Protein AF-A0A3D2V930-F1 (afdb_monomer_lite)

Sequence (75 aa):
VAFAPVKNAPEATFSTVATSRATMNELYHRWLTETGCKVNDSAVVEINARFALDQAQLQLRELPEQIDADTYFQL

Foldseek 3Di:
DDDAAADDDPVDPGNHPVSSQVRQQVQVCVLCVVLQAAEDPPEREAEDCVCPVDSVSVNVDDDDNYHDYHDYHDD

pLDDT: mean 96.23, std 4.65, range [63.78, 98.62]

Radius of gyration: 13.13 Å; chains: 1; bounding box: 32×23×34 Å

Structure (mmCIF, N/CA/C/O backbone):
data_AF-A0A3D2V930-F1
#
_entry.id   AF-A0A3D2V930-F1
#
loop_
_atom_site.group_PDB
_atom_site.id
_atom_site.type_symbol
_atom_site.label_atom_id
_atom_site.label_alt_id
_atom_site.label_comp_id
_atom_site.label_asym_id
_atom_site.label_entity_id
_atom_site.label_seq_id
_atom_site.pdbx_PDB_ins_code
_atom_site.Cartn_x
_atom_site.Cartn_y
_atom_site.Cartn_z
_atom_site.occupancy
_atom_site.B_iso_or_equiv
_atom_site.auth_seq_id
_atom_site.auth_comp_id
_atom_site.auth_asym_id
_atom_site.auth_atom_id
_atom_site.pdbx_PDB_model_num
ATOM 1 N N . VAL A 1 1 ? 5.015 11.012 2.660 1.00 63.78 1 VAL A N 1
ATOM 2 C CA . VAL A 1 1 ? 4.825 11.310 1.219 1.00 63.78 1 VAL A CA 1
ATOM 3 C C . VAL A 1 1 ? 5.580 10.269 0.417 1.00 63.78 1 VAL A C 1
ATOM 5 O O . VAL A 1 1 ? 6.688 9.937 0.818 1.00 63.78 1 VAL A O 1
ATOM 8 N N . ALA A 1 2 ? 4.989 9.752 -0.660 1.00 82.50 2 ALA A N 1
ATOM 9 C CA . ALA A 1 2 ? 5.648 8.836 -1.588 1.00 82.50 2 ALA A CA 1
ATOM 10 C C . ALA A 1 2 ? 5.581 9.414 -3.008 1.00 82.50 2 ALA A C 1
ATOM 12 O O . ALA A 1 2 ? 4.546 9.940 -3.411 1.00 82.50 2 ALA A O 1
ATOM 13 N N . PHE A 1 3 ? 6.679 9.327 -3.756 1.00 94.19 3 PHE A N 1
ATOM 14 C CA . PHE A 1 3 ? 6.731 9.667 -5.177 1.00 94.19 3 PHE A CA 1
ATOM 15 C C . PHE A 1 3 ? 7.199 8.428 -5.942 1.00 94.19 3 PHE A C 1
ATOM 17 O O . PHE A 1 3 ? 8.350 8.020 -5.810 1.00 94.19 3 PHE A O 1
ATOM 24 N N . ALA A 1 4 ? 6.291 7.815 -6.703 1.00 96.50 4 ALA A N 1
ATOM 25 C CA . ALA A 1 4 ? 6.455 6.469 -7.253 1.00 96.50 4 ALA A CA 1
ATOM 26 C C . ALA A 1 4 ? 6.248 6.462 -8.784 1.00 96.50 4 ALA A C 1
ATOM 28 O O . ALA A 1 4 ? 5.195 6.037 -9.269 1.00 96.50 4 ALA A O 1
ATOM 29 N N . PRO A 1 5 ? 7.209 6.991 -9.564 1.00 97.88 5 PRO A N 1
ATOM 30 C CA . PRO A 1 5 ? 7.041 7.195 -10.998 1.00 97.88 5 PRO A CA 1
ATOM 31 C C . PRO A 1 5 ? 7.021 5.881 -11.791 1.00 97.88 5 PRO A C 1
ATOM 33 O O . PRO A 1 5 ? 7.644 4.892 -11.411 1.00 97.88 5 PRO A O 1
ATOM 36 N N . VAL A 1 6 ? 6.379 5.913 -12.961 1.00 98.12 6 VAL A N 1
ATOM 37 C CA . VAL A 1 6 ? 6.451 4.855 -13.978 1.00 98.12 6 VAL A CA 1
ATOM 38 C C . VAL A 1 6 ? 7.018 5.466 -15.256 1.00 98.12 6 VAL A C 1
ATOM 40 O O . VAL A 1 6 ? 6.440 6.395 -15.815 1.00 98.12 6 VAL A O 1
ATOM 43 N N . LYS A 1 7 ? 8.192 4.993 -15.672 1.00 98.19 7 LYS A N 1
ATOM 44 C CA . LYS A 1 7 ? 8.981 5.532 -16.794 1.00 98.19 7 LYS A CA 1
ATOM 45 C C . LYS A 1 7 ? 9.686 4.452 -17.609 1.00 98.19 7 LYS A C 1
ATOM 47 O O . LYS A 1 7 ? 10.011 4.697 -18.763 1.00 98.19 7 LYS A O 1
ATOM 52 N N . ASN A 1 8 ? 9.925 3.287 -17.009 1.00 98.50 8 ASN A N 1
ATOM 53 C CA . ASN A 1 8 ? 10.732 2.223 -17.588 1.00 98.50 8 ASN A CA 1
ATOM 54 C C . ASN A 1 8 ? 9.917 0.940 -17.799 1.00 98.50 8 ASN A C 1
ATOM 56 O O . ASN A 1 8 ? 8.902 0.713 -17.132 1.00 98.50 8 ASN A O 1
ATOM 60 N N . ALA A 1 9 ? 10.404 0.098 -18.712 1.00 98.12 9 ALA A N 1
ATOM 61 C CA . ALA A 1 9 ? 9.892 -1.247 -18.958 1.00 98.12 9 ALA A CA 1
ATOM 62 C C . ALA A 1 9 ? 10.168 -2.199 -17.765 1.00 98.12 9 ALA A C 1
ATOM 64 O O . ALA A 1 9 ? 11.010 -1.877 -16.922 1.00 98.12 9 ALA A O 1
ATOM 65 N N . PRO A 1 10 ? 9.462 -3.342 -17.651 1.00 98.00 10 PRO A N 1
ATOM 66 C CA . PRO A 1 10 ? 9.522 -4.229 -16.481 1.00 98.00 10 PRO A CA 1
ATOM 67 C C . PRO A 1 10 ? 10.904 -4.797 -16.136 1.00 98.00 10 PRO A C 1
ATOM 69 O O . PRO A 1 10 ? 11.134 -5.169 -14.991 1.00 98.00 10 PRO A O 1
ATOM 72 N N . GLU A 1 11 ? 11.814 -4.868 -17.103 1.00 97.62 11 GLU A N 1
ATOM 73 C CA . GLU A 1 11 ? 13.168 -5.412 -16.954 1.00 97.62 11 GLU A CA 1
ATOM 74 C C . GLU A 1 11 ? 14.102 -4.434 -16.227 1.00 97.62 11 GLU A C 1
ATOM 76 O O . GLU A 1 11 ? 15.174 -4.818 -15.757 1.00 97.62 11 GLU A O 1
ATOM 81 N N . ALA A 1 12 ? 13.712 -3.158 -16.135 1.00 98.25 12 ALA A N 1
ATOM 82 C CA . ALA A 1 12 ? 14.449 -2.158 -15.380 1.00 98.25 12 ALA A CA 1
ATOM 83 C C . ALA A 1 12 ? 14.256 -2.341 -13.869 1.00 98.25 12 ALA A C 1
ATOM 85 O O . ALA A 1 12 ? 13.214 -2.775 -13.383 1.00 98.25 12 ALA A O 1
ATOM 86 N N . THR A 1 13 ? 15.254 -1.922 -13.096 1.00 97.25 13 THR A N 1
ATOM 87 C CA . THR A 1 13 ? 15.262 -2.089 -11.636 1.00 97.25 13 THR A CA 1
ATOM 88 C C . THR A 1 13 ? 14.476 -1.017 -10.877 1.00 97.25 13 THR A C 1
ATOM 90 O O . THR A 1 13 ? 14.202 -1.186 -9.693 1.00 97.25 13 THR A O 1
ATOM 93 N N . PHE A 1 14 ? 14.116 0.097 -11.523 1.00 97.06 14 PHE A N 1
ATOM 94 C CA . PHE A 1 14 ? 13.429 1.223 -10.887 1.00 97.06 14 PHE A CA 1
ATOM 95 C C . PHE A 1 14 ? 12.475 1.935 -11.845 1.00 97.06 14 PHE A C 1
ATOM 97 O O . PHE A 1 14 ? 12.645 1.890 -13.064 1.00 97.06 14 PHE A O 1
ATOM 104 N N . SER A 1 15 ? 11.503 2.657 -11.279 1.00 97.94 15 SER A N 1
ATOM 105 C CA . SER A 1 15 ? 10.511 3.449 -12.006 1.00 97.94 15 SER A CA 1
ATOM 106 C C . SER A 1 15 ? 9.716 2.601 -13.006 1.00 97.94 15 SER A C 1
ATOM 108 O O . SER A 1 15 ? 9.421 3.043 -14.119 1.00 97.94 15 SER A O 1
ATOM 110 N N . THR A 1 16 ? 9.382 1.376 -12.608 1.00 98.62 16 THR A N 1
ATOM 111 C CA . THR A 1 16 ? 8.516 0.442 -13.332 1.00 98.62 16 THR A CA 1
ATOM 112 C C . THR A 1 16 ? 7.147 0.364 -12.658 1.00 98.62 16 THR A C 1
ATOM 114 O O . THR A 1 16 ? 6.948 0.853 -11.542 1.00 98.62 16 THR A O 1
ATOM 117 N N . VAL A 1 17 ? 6.188 -0.297 -13.313 1.00 98.19 17 VAL A N 1
ATOM 118 C CA . VAL A 1 17 ? 4.880 -0.599 -12.705 1.00 98.19 17 VAL A CA 1
ATOM 119 C C . VAL A 1 17 ? 5.050 -1.378 -11.397 1.00 98.19 17 VAL A C 1
ATOM 121 O O . VAL A 1 17 ? 4.376 -1.075 -10.416 1.00 98.19 17 VAL A O 1
ATOM 124 N N . ALA A 1 18 ? 5.976 -2.342 -11.355 1.00 97.69 18 ALA A N 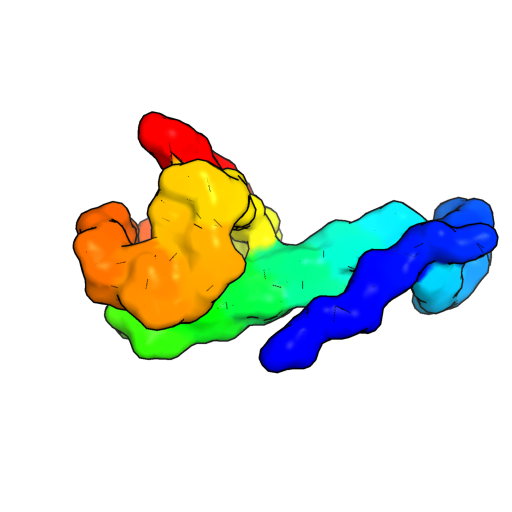1
ATOM 125 C CA . ALA A 1 18 ? 6.224 -3.157 -10.169 1.00 97.69 18 ALA A CA 1
ATOM 126 C C . ALA A 1 18 ? 6.756 -2.317 -8.999 1.00 97.69 18 ALA A C 1
ATOM 128 O O . ALA A 1 18 ? 6.210 -2.398 -7.900 1.00 97.69 18 ALA A O 1
ATOM 129 N N . THR A 1 19 ? 7.749 -1.451 -9.236 1.00 97.81 19 THR A N 1
ATOM 130 C CA . THR A 1 19 ? 8.279 -0.591 -8.166 1.00 97.81 19 THR A CA 1
ATOM 131 C C . THR A 1 19 ? 7.252 0.430 -7.693 1.00 97.81 19 THR A C 1
ATOM 133 O O . THR A 1 19 ? 7.174 0.703 -6.502 1.00 97.81 19 THR A O 1
ATOM 136 N N . SER A 1 20 ? 6.419 0.957 -8.597 1.00 97.81 20 SER A N 1
ATOM 137 C CA . SER A 1 20 ? 5.362 1.897 -8.215 1.00 97.81 20 SER A CA 1
ATOM 138 C C . SER A 1 20 ? 4.297 1.228 -7.337 1.00 97.81 20 SER A C 1
ATOM 140 O O . SER A 1 20 ? 3.940 1.755 -6.284 1.00 97.81 20 SER A O 1
ATOM 142 N N . ARG A 1 21 ? 3.862 0.015 -7.708 1.00 96.81 21 ARG A N 1
ATOM 143 C CA . ARG A 1 21 ? 2.933 -0.794 -6.905 1.00 96.81 21 ARG A CA 1
ATOM 144 C C . ARG A 1 21 ? 3.495 -1.132 -5.527 1.00 96.81 21 ARG A C 1
ATOM 146 O O . ARG A 1 21 ? 2.771 -0.988 -4.549 1.00 96.81 21 ARG A O 1
ATOM 153 N N . ALA A 1 22 ? 4.763 -1.536 -5.442 1.00 96.25 22 ALA A N 1
ATOM 154 C CA . ALA A 1 22 ? 5.413 -1.826 -4.164 1.00 96.25 22 ALA A CA 1
ATOM 155 C C . ALA A 1 22 ? 5.433 -0.592 -3.249 1.00 96.25 22 ALA A C 1
ATOM 157 O O . ALA A 1 22 ? 4.983 -0.670 -2.111 1.00 96.25 22 ALA A O 1
ATOM 158 N N . THR A 1 23 ? 5.832 0.573 -3.771 1.00 97.25 23 THR A N 1
ATOM 159 C CA . THR A 1 23 ? 5.845 1.823 -2.996 1.00 97.25 23 THR A CA 1
ATOM 160 C C . THR A 1 23 ? 4.448 2.253 -2.533 1.00 97.25 23 THR A C 1
ATOM 162 O O . THR A 1 23 ? 4.303 2.767 -1.425 1.00 97.25 23 THR A O 1
ATOM 165 N N . MET A 1 24 ? 3.407 2.061 -3.353 1.00 96.44 24 MET A N 1
ATOM 166 C CA . MET A 1 24 ? 2.024 2.329 -2.931 1.00 96.44 24 MET A CA 1
ATOM 167 C C . MET A 1 24 ? 1.570 1.363 -1.831 1.00 96.44 24 MET A C 1
ATOM 169 O 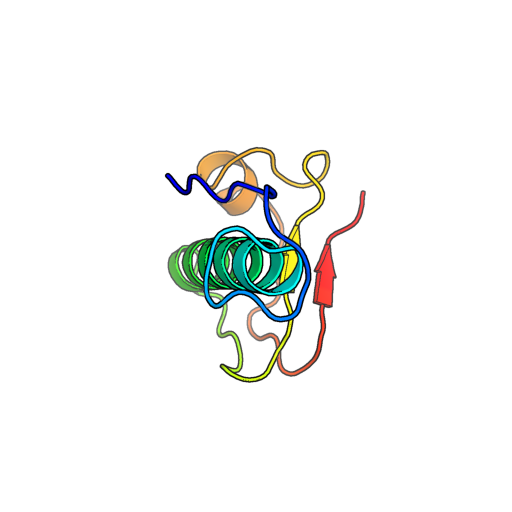O . MET A 1 24 ? 0.998 1.808 -0.840 1.00 96.44 24 MET A O 1
ATOM 173 N N . ASN A 1 25 ? 1.877 0.069 -1.964 1.00 96.81 25 ASN A N 1
ATOM 174 C CA . ASN A 1 25 ? 1.564 -0.932 -0.946 1.00 96.81 25 ASN A CA 1
ATOM 175 C C . ASN A 1 25 ? 2.244 -0.589 0.392 1.00 96.81 25 ASN A C 1
ATOM 177 O O . ASN A 1 25 ? 1.579 -0.497 1.417 1.00 96.81 25 ASN A O 1
ATOM 181 N N . GLU A 1 26 ? 3.546 -0.290 0.377 1.00 96.88 26 GLU A N 1
ATOM 182 C CA . GLU A 1 26 ? 4.308 0.138 1.562 1.00 96.88 26 GLU A CA 1
ATOM 183 C C . GLU A 1 26 ? 3.720 1.396 2.220 1.00 96.88 26 GLU A C 1
ATOM 185 O O . GLU A 1 26 ? 3.652 1.495 3.448 1.00 96.88 26 GLU A O 1
ATOM 190 N N . LEU A 1 27 ? 3.267 2.367 1.417 1.00 97.25 27 LEU A N 1
ATOM 191 C CA . LEU A 1 27 ? 2.602 3.565 1.928 1.00 97.25 27 LEU A CA 1
ATOM 192 C C . LEU A 1 27 ? 1.326 3.207 2.699 1.00 97.25 27 LEU A C 1
ATOM 194 O O . LEU A 1 27 ? 1.124 3.723 3.799 1.00 97.25 27 LEU A O 1
ATOM 198 N N . TYR A 1 28 ? 0.481 2.348 2.133 1.00 97.62 28 TYR A N 1
ATOM 199 C CA . TYR A 1 28 ? -0.794 1.970 2.738 1.00 97.62 28 TYR A CA 1
ATOM 200 C C . TYR A 1 28 ? -0.624 1.050 3.947 1.00 97.62 28 TYR A C 1
ATOM 202 O O . TYR A 1 28 ? -1.302 1.259 4.951 1.00 97.62 28 TYR A O 1
ATOM 210 N N . HIS A 1 29 ? 0.339 0.126 3.911 1.00 97.62 29 HIS A N 1
ATOM 211 C CA . HIS A 1 29 ? 0.784 -0.639 5.084 1.00 97.62 29 HIS A CA 1
ATOM 212 C C . HIS A 1 29 ? 1.120 0.280 6.251 1.00 97.62 29 HIS A C 1
ATOM 214 O O . HIS A 1 29 ? 0.614 0.116 7.362 1.00 97.62 29 HIS A O 1
ATOM 220 N N . ARG A 1 30 ? 1.943 1.298 5.989 1.00 96.94 30 ARG A N 1
ATOM 221 C CA . ARG A 1 30 ? 2.332 2.267 7.010 1.00 96.94 30 ARG A CA 1
ATOM 222 C C . ARG A 1 30 ? 1.136 3.061 7.532 1.00 96.94 30 ARG A C 1
ATOM 224 O O . ARG A 1 30 ? 0.994 3.206 8.738 1.00 96.94 30 ARG A O 1
ATOM 231 N N . TRP A 1 31 ? 0.254 3.535 6.655 1.00 97.69 31 TRP A N 1
ATOM 232 C CA . TRP A 1 31 ? -0.939 4.264 7.093 1.00 97.69 31 TRP A CA 1
ATOM 233 C C . TRP A 1 31 ? -1.851 3.424 7.988 1.00 97.69 31 TRP A C 1
ATOM 235 O O . TRP A 1 31 ? -2.293 3.927 9.015 1.00 97.69 31 TRP A O 1
ATOM 245 N N . LEU A 1 32 ? -2.100 2.161 7.629 1.00 97.94 32 LEU A N 1
ATOM 246 C CA . LEU A 1 32 ? -2.931 1.236 8.408 1.00 97.94 32 LEU A CA 1
ATOM 247 C C . LEU A 1 32 ? -2.286 0.889 9.755 1.00 97.94 32 LEU A C 1
ATOM 249 O O . LEU A 1 32 ? -2.936 0.936 10.795 1.00 97.94 32 LEU A O 1
ATOM 253 N N . THR A 1 33 ? -0.988 0.599 9.771 1.00 97.19 33 THR A N 1
ATOM 254 C CA . THR A 1 33 ? -0.276 0.321 11.030 1.00 97.19 33 THR A CA 1
ATOM 255 C C . THR A 1 33 ? -0.245 1.533 11.962 1.00 97.19 33 THR A C 1
ATOM 257 O O . THR A 1 33 ? -0.418 1.383 13.171 1.00 97.19 33 THR A O 1
ATOM 260 N N . GLU A 1 34 ? -0.143 2.749 11.420 1.00 96.38 34 GLU A N 1
ATOM 261 C CA . GLU A 1 34 ? -0.246 4.004 12.178 1.00 96.38 34 GLU A CA 1
ATOM 262 C C . GLU A 1 34 ? -1.670 4.267 12.732 1.00 96.38 34 GLU A C 1
ATOM 264 O O . GLU A 1 34 ? -1.821 5.109 13.619 1.00 96.38 34 GLU A O 1
ATOM 269 N N . THR A 1 35 ? -2.711 3.548 12.280 1.00 96.25 35 THR A N 1
ATOM 270 C CA . THR A 1 35 ? -4.048 3.552 12.920 1.00 96.25 35 THR A CA 1
ATOM 271 C C . THR A 1 35 ? -4.212 2.469 13.991 1.00 96.25 35 THR A C 1
ATOM 273 O O . THR A 1 35 ? -5.275 2.373 14.599 1.00 96.25 35 THR A O 1
ATOM 276 N N . GLY A 1 36 ? -3.194 1.634 14.215 1.00 96.81 36 GLY A N 1
ATOM 277 C CA . GLY A 1 36 ? -3.252 0.479 15.112 1.00 96.81 36 GLY A CA 1
ATOM 278 C C . GLY A 1 36 ? -3.753 -0.815 14.460 1.00 96.81 36 GLY A C 1
ATOM 279 O O . GLY A 1 36 ? -3.794 -1.842 15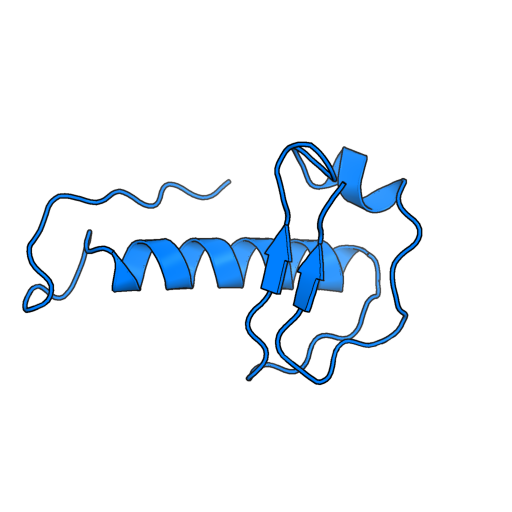.138 1.00 96.81 36 GLY A O 1
ATOM 280 N N . CYS A 1 37 ? -4.089 -0.803 13.164 1.00 97.81 37 CYS A N 1
ATOM 281 C CA . CYS A 1 37 ? -4.404 -2.024 12.422 1.00 97.81 37 CYS A CA 1
ATOM 282 C C . CYS A 1 37 ? -3.138 -2.876 12.265 1.00 97.81 37 CYS A C 1
ATOM 284 O O . CYS A 1 37 ? -2.083 -2.385 11.864 1.00 97.81 37 CYS A O 1
ATOM 286 N N . LYS A 1 38 ? -3.229 -4.176 12.536 1.00 98.19 38 LYS A N 1
ATOM 287 C CA . LYS A 1 38 ? -2.139 -5.122 12.271 1.00 98.19 38 LYS A CA 1
ATOM 288 C C . LYS A 1 38 ? -2.231 -5.595 10.829 1.00 98.19 38 LYS A C 1
ATOM 290 O O . LYS A 1 38 ? -3.247 -6.157 10.439 1.00 98.19 38 LYS A O 1
ATOM 295 N N . VAL A 1 39 ? -1.186 -5.390 10.041 1.00 98.06 39 VAL A N 1
ATOM 296 C CA . VAL A 1 39 ? -1.154 -5.841 8.645 1.00 98.06 39 VAL A CA 1
ATOM 297 C C . VAL A 1 39 ? -0.079 -6.908 8.511 1.00 98.06 39 VAL A C 1
ATOM 299 O O . VAL A 1 39 ? 1.045 -6.711 8.962 1.00 98.06 39 VAL A O 1
ATOM 302 N N . ASN A 1 40 ? -0.431 -8.056 7.939 1.00 97.31 40 ASN A N 1
ATOM 303 C CA . ASN A 1 40 ? 0.532 -9.098 7.611 1.00 97.31 40 ASN A CA 1
ATOM 304 C C . ASN A 1 40 ? 1.473 -8.602 6.503 1.00 97.31 40 ASN A C 1
ATOM 306 O O . ASN A 1 40 ? 0.992 -8.180 5.456 1.00 97.31 40 ASN A O 1
ATOM 310 N N . ASP A 1 41 ? 2.791 -8.710 6.699 1.00 93.69 41 ASP A N 1
ATOM 311 C CA . ASP A 1 41 ? 3.823 -8.241 5.755 1.00 93.69 41 ASP A CA 1
ATOM 312 C C . ASP A 1 41 ? 3.644 -8.764 4.318 1.00 93.69 41 ASP A C 1
ATOM 314 O O . ASP A 1 41 ? 4.068 -8.123 3.357 1.00 93.69 41 ASP A O 1
ATOM 318 N N . SER A 1 42 ? 3.023 -9.937 4.158 1.00 94.88 42 SER A N 1
ATOM 319 C CA . SER A 1 42 ? 2.768 -10.546 2.846 1.00 94.88 42 SER A CA 1
ATOM 320 C C . SER A 1 42 ? 1.501 -10.045 2.148 1.00 94.88 42 SER A C 1
ATOM 322 O O . SER A 1 42 ? 1.341 -10.297 0.954 1.00 94.88 42 SER A O 1
ATOM 324 N N . ALA A 1 43 ? 0.614 -9.341 2.855 1.00 96.69 43 ALA A N 1
ATOM 325 C CA . ALA A 1 43 ? -0.644 -8.862 2.299 1.00 96.69 43 ALA A CA 1
ATOM 326 C C . ALA A 1 43 ? -0.422 -7.683 1.343 1.00 96.69 43 ALA A C 1
ATOM 328 O O . ALA A 1 43 ? 0.321 -6.738 1.628 1.00 96.69 43 ALA A O 1
ATOM 329 N N . VAL A 1 44 ? -1.122 -7.693 0.215 1.00 97.69 44 VAL A N 1
ATOM 330 C CA . VAL A 1 44 ? -1.264 -6.517 -0.643 1.00 97.69 44 VAL A CA 1
ATOM 331 C C . VAL A 1 44 ? -2.442 -5.690 -0.148 1.00 97.69 44 VAL A C 1
ATOM 333 O O . VAL A 1 44 ? -3.570 -6.171 -0.086 1.00 97.69 44 VAL A O 1
ATOM 336 N N . VAL A 1 45 ? -2.194 -4.426 0.173 1.00 97.56 45 VAL A N 1
ATOM 337 C CA . VAL A 1 45 ? -3.231 -3.466 0.542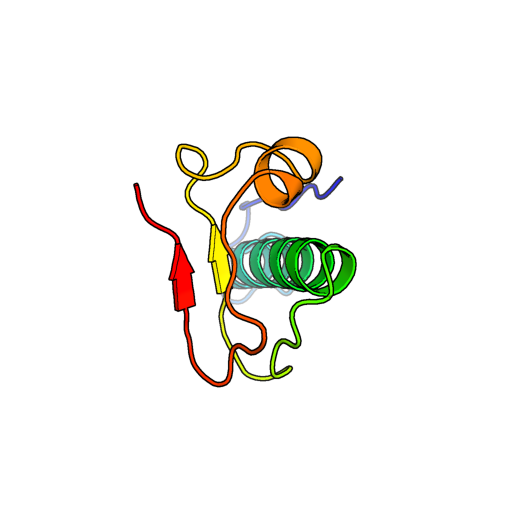 1.00 97.56 45 VAL A CA 1
ATOM 338 C C . VAL A 1 45 ? -3.316 -2.346 -0.481 1.00 97.56 45 VAL A C 1
ATOM 340 O O . VAL A 1 45 ? -2.314 -1.782 -0.923 1.00 97.56 45 VAL A O 1
ATOM 343 N N . GLU A 1 46 ? -4.544 -2.001 -0.845 1.00 97.44 46 GLU A N 1
ATOM 344 C CA . GLU A 1 46 ? -4.843 -0.854 -1.692 1.00 97.44 46 GLU A CA 1
ATOM 345 C C . GLU A 1 46 ? -5.961 -0.035 -1.059 1.00 97.44 46 GLU A C 1
ATOM 347 O O . GLU A 1 46 ? -6.972 -0.580 -0.608 1.00 97.44 46 GLU A O 1
ATOM 352 N N . ILE A 1 47 ? -5.787 1.283 -1.039 1.00 97.62 47 ILE A N 1
ATOM 353 C CA . ILE A 1 47 ? -6.789 2.214 -0.532 1.00 97.62 47 ILE A CA 1
ATOM 354 C C . ILE A 1 47 ? -7.262 3.083 -1.689 1.00 97.62 47 ILE A C 1
ATOM 356 O O . ILE A 1 47 ? -6.506 3.897 -2.222 1.00 97.62 47 ILE A O 1
ATOM 360 N N . ASN A 1 48 ? -8.531 2.930 -2.075 1.00 97.25 48 ASN A N 1
ATOM 361 C CA . ASN A 1 48 ? -9.142 3.801 -3.068 1.00 97.25 48 ASN A CA 1
ATOM 362 C C . ASN A 1 48 ? -9.139 5.253 -2.559 1.00 97.25 48 ASN A C 1
ATOM 364 O O . ASN A 1 48 ? -9.560 5.526 -1.435 1.00 97.25 48 ASN A O 1
ATOM 368 N N . ALA A 1 49 ? -8.742 6.211 -3.399 1.00 96.06 49 ALA A N 1
ATOM 369 C CA . ALA A 1 49 ? -8.677 7.625 -3.013 1.00 96.06 49 ALA A CA 1
ATOM 370 C C . ALA A 1 49 ? -10.036 8.223 -2.590 1.00 96.06 49 ALA A C 1
ATOM 372 O O . ALA A 1 49 ? -10.076 9.248 -1.914 1.00 96.06 49 ALA A O 1
ATOM 373 N N . ARG A 1 50 ? -11.160 7.601 -2.976 1.00 97.00 50 ARG A N 1
ATOM 374 C CA . ARG A 1 50 ? -12.500 7.988 -2.506 1.00 97.00 50 ARG A CA 1
ATOM 375 C C . ARG A 1 50 ? -12.832 7.432 -1.116 1.00 97.00 50 ARG A C 1
ATOM 377 O O . ARG A 1 50 ? -13.701 7.987 -0.447 1.00 97.00 50 ARG A O 1
ATOM 384 N N . PHE A 1 51 ? -12.155 6.368 -0.686 1.00 97.06 51 PHE A N 1
ATOM 385 C CA . PHE A 1 51 ? -12.220 5.860 0.684 1.00 97.06 51 PHE A CA 1
ATOM 386 C C . PHE A 1 51 ? -11.374 6.737 1.613 1.00 97.06 51 PHE A C 1
ATOM 388 O O . PHE A 1 51 ? -11.884 7.263 2.598 1.00 97.06 51 PHE A O 1
ATOM 395 N N . ALA A 1 52 ? -10.111 6.984 1.277 1.00 97.31 52 ALA A N 1
ATOM 396 C CA . ALA A 1 52 ? -9.285 7.952 1.991 1.00 97.31 52 ALA A CA 1
ATOM 397 C C . ALA A 1 52 ? -8.236 8.547 1.052 1.00 97.31 52 ALA A C 1
ATOM 399 O O . ALA A 1 52 ? -7.459 7.818 0.436 1.00 97.31 52 ALA A O 1
ATOM 400 N N . LEU A 1 53 ? -8.210 9.877 0.949 1.00 96.44 53 LEU A N 1
ATOM 401 C CA . LEU A 1 53 ? -7.211 10.579 0.139 1.00 96.44 53 LEU A CA 1
ATOM 402 C C . LEU A 1 53 ? -5.838 10.616 0.824 1.00 96.44 53 LEU A C 1
ATOM 404 O O . LEU A 1 53 ? -4.800 10.607 0.163 1.00 96.44 53 LEU A O 1
ATOM 408 N N . ASP A 1 54 ? -5.844 10.686 2.150 1.00 96.19 54 ASP A N 1
ATOM 409 C CA . ASP A 1 54 ? -4.660 10.792 2.984 1.00 96.19 54 ASP A CA 1
ATOM 410 C C . ASP A 1 54 ? -4.833 10.013 4.296 1.00 96.19 54 ASP A C 1
ATOM 412 O O . ASP A 1 54 ? -5.899 9.475 4.608 1.00 96.19 54 ASP A O 1
ATOM 416 N N . GLN A 1 55 ? -3.755 9.961 5.075 1.00 96.00 55 GLN A N 1
ATOM 417 C CA . GLN A 1 55 ? -3.734 9.293 6.370 1.00 96.00 55 GLN A CA 1
ATOM 418 C C . GLN A 1 55 ? -4.748 9.874 7.366 1.00 96.00 55 GLN A C 1
ATOM 420 O O . GLN A 1 55 ? -5.335 9.124 8.142 1.00 96.00 55 GLN A O 1
ATOM 425 N N . ALA A 1 56 ? -4.955 11.193 7.363 1.00 96.12 56 ALA A N 1
ATOM 426 C CA . ALA A 1 56 ? -5.861 11.836 8.308 1.00 96.12 56 ALA A CA 1
ATOM 427 C C . ALA A 1 56 ? -7.310 11.421 8.034 1.00 96.12 56 ALA A C 1
ATOM 429 O O . ALA A 1 56 ? -8.055 11.131 8.965 1.00 96.12 56 ALA A O 1
ATOM 430 N N . GLN A 1 57 ? -7.696 11.314 6.761 1.00 97.25 57 GLN A N 1
ATOM 431 C CA . GLN A 1 57 ? -8.993 10.760 6.381 1.00 97.25 57 GLN A CA 1
ATOM 432 C C . GLN A 1 57 ? -9.111 9.275 6.723 1.00 97.25 57 GLN A C 1
ATOM 434 O O . GLN A 1 57 ? -10.175 8.849 7.166 1.00 97.25 57 GLN A O 1
ATOM 439 N N . LEU A 1 58 ? -8.040 8.491 6.551 1.00 97.31 58 LEU A N 1
ATOM 440 C CA . LEU A 1 58 ? -8.047 7.067 6.892 1.00 97.31 58 LEU A CA 1
ATOM 441 C C . LEU A 1 58 ? -8.310 6.838 8.388 1.00 97.31 58 LEU A C 1
ATOM 443 O O . LEU A 1 58 ? -9.081 5.951 8.733 1.00 97.31 58 LEU A O 1
ATOM 447 N N . GLN A 1 59 ? -7.743 7.669 9.269 1.00 96.44 59 GLN A N 1
ATOM 448 C CA . GLN A 1 59 ? -7.964 7.587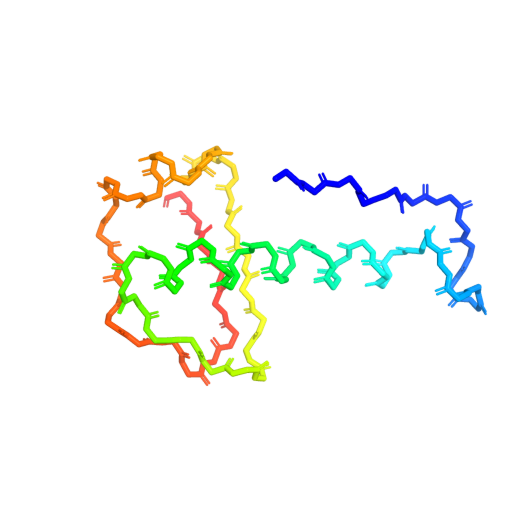 10.721 1.00 96.44 59 GLN A CA 1
ATOM 449 C C . GLN A 1 59 ? -9.419 7.825 11.155 1.00 96.44 59 GLN A C 1
ATOM 451 O O . GLN A 1 59 ? -9.782 7.476 12.274 1.00 96.44 59 GLN A O 1
ATOM 456 N N . LEU A 1 60 ? -10.252 8.411 10.292 1.00 96.00 60 LEU A N 1
ATOM 457 C CA . LEU A 1 60 ? -11.678 8.628 10.554 1.00 96.00 60 LEU A CA 1
ATOM 458 C C . LEU A 1 60 ? -12.556 7.455 10.089 1.00 96.00 60 LEU A C 1
ATOM 460 O O . LEU A 1 60 ? -13.777 7.515 10.237 1.00 96.00 60 LEU A O 1
ATOM 464 N N . ARG A 1 61 ? -11.969 6.422 9.473 1.00 96.25 61 ARG A N 1
ATOM 465 C CA . ARG A 1 61 ? -12.692 5.258 8.952 1.00 96.25 61 ARG A CA 1
ATOM 466 C C . ARG A 1 61 ? -12.786 4.154 9.998 1.00 96.25 61 ARG A C 1
ATOM 468 O O . ARG A 1 61 ? -11.907 3.993 10.838 1.00 96.25 61 ARG A O 1
ATOM 475 N N . GLU A 1 62 ? -13.840 3.352 9.889 1.00 95.38 62 GLU A N 1
ATOM 476 C CA . GLU A 1 62 ? -13.881 2.048 10.543 1.00 95.38 62 GLU A CA 1
ATOM 477 C C . GLU A 1 62 ? -12.933 1.106 9.796 1.00 95.38 62 GLU A C 1
ATOM 479 O O . GLU A 1 62 ? -13.070 0.889 8.590 1.00 95.38 62 GLU A O 1
ATOM 484 N N . LEU A 1 63 ? -11.937 0.595 10.514 1.00 96.56 63 LEU A N 1
ATOM 485 C CA . LEU A 1 63 ? -10.888 -0.266 9.982 1.00 96.56 63 LEU A CA 1
ATOM 486 C C . LEU A 1 63 ? -10.891 -1.592 10.746 1.00 96.56 63 LEU A C 1
ATOM 488 O O . LEU A 1 63 ? -11.232 -1.610 11.932 1.00 96.56 63 LEU A O 1
ATOM 492 N N . PRO A 1 64 ? -10.509 -2.705 10.101 1.00 96.38 64 PRO A N 1
ATOM 493 C CA . PRO A 1 64 ? -10.314 -3.958 10.813 1.00 96.38 64 PRO A CA 1
ATOM 494 C C . PRO A 1 64 ? -9.160 -3.832 11.815 1.00 96.38 64 PRO A C 1
ATOM 496 O O . PRO A 1 64 ? -8.202 -3.092 11.597 1.00 96.38 64 PRO A O 1
ATOM 499 N N . GLU A 1 65 ? -9.214 -4.610 12.895 1.00 97.38 65 GLU A N 1
ATOM 500 C CA . GLU A 1 65 ? -8.078 -4.720 13.820 1.00 97.38 65 GLU A CA 1
ATOM 501 C C . GLU A 1 65 ? -6.880 -5.437 13.173 1.00 97.38 65 GLU A C 1
ATOM 503 O O . GLU A 1 65 ? -5.731 -5.197 13.552 1.00 97.38 65 GLU A O 1
ATOM 508 N N . GLN A 1 66 ? -7.144 -6.321 12.201 1.00 98.19 66 GLN A N 1
ATOM 509 C CA . GLN A 1 66 ? -6.143 -7.163 11.551 1.00 98.19 66 GLN A CA 1
ATOM 510 C C . GLN A 1 66 ? -6.473 -7.437 10.074 1.00 98.19 66 GLN A C 1
ATOM 512 O O . GLN A 1 66 ? -7.629 -7.669 9.719 1.00 98.19 66 GLN A O 1
ATOM 517 N N . ILE A 1 67 ? -5.441 -7.442 9.226 1.00 98.19 67 ILE A N 1
ATOM 518 C CA . ILE A 1 67 ? -5.485 -7.781 7.798 1.00 98.19 67 ILE A CA 1
ATOM 519 C C . ILE A 1 67 ? -4.487 -8.913 7.532 1.00 98.19 67 ILE A C 1
ATOM 521 O O . ILE A 1 67 ? -3.274 -8.706 7.589 1.00 98.19 67 ILE A O 1
ATOM 525 N N . ASP A 1 68 ? -5.008 -10.099 7.215 1.00 97.62 68 ASP A N 1
ATOM 526 C CA . ASP A 1 68 ? -4.217 -11.322 6.992 1.00 97.62 68 ASP A CA 1
ATOM 527 C C . ASP A 1 68 ? -4.105 -11.744 5.522 1.00 97.62 68 ASP A C 1
ATOM 529 O O . ASP A 1 68 ? -3.374 -12.679 5.199 1.00 97.62 68 ASP A O 1
ATOM 533 N N . ALA A 1 69 ? -4.838 -11.080 4.632 1.00 97.56 69 ALA A N 1
ATOM 534 C CA . ALA A 1 69 ? -4.887 -11.382 3.209 1.00 97.56 69 ALA A CA 1
ATOM 535 C C . ALA A 1 69 ? -5.022 -10.096 2.394 1.00 97.56 69 ALA A C 1
ATOM 537 O O . ALA A 1 69 ? -5.353 -9.036 2.937 1.00 97.56 69 ALA A O 1
ATOM 538 N N . ASP A 1 70 ? -4.798 -10.211 1.085 1.00 98.44 70 ASP A N 1
ATOM 539 C CA . ASP A 1 70 ? -4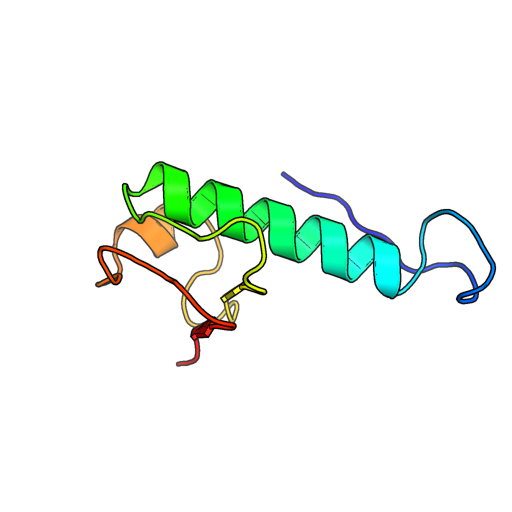.927 -9.093 0.157 1.00 98.44 70 ASP A CA 1
ATOM 540 C C . ASP A 1 70 ? -6.273 -8.381 0.344 1.00 98.44 70 ASP A C 1
ATOM 542 O O . ASP A 1 70 ? -7.341 -8.996 0.281 1.00 98.44 70 ASP A O 1
ATOM 546 N N . THR A 1 71 ? -6.214 -7.079 0.611 1.00 97.88 71 THR A N 1
ATOM 547 C CA . THR A 1 71 ? -7.375 -6.264 0.971 1.00 97.88 71 THR A CA 1
ATOM 548 C C . THR A 1 71 ? -7.399 -4.982 0.159 1.00 97.88 71 THR A C 1
ATOM 550 O O . THR A 1 71 ? -6.448 -4.203 0.144 1.00 97.88 71 THR A O 1
ATOM 553 N N . TYR A 1 72 ? -8.538 -4.729 -0.479 1.00 97.75 72 TYR A N 1
ATOM 554 C CA . TYR A 1 72 ? -8.747 -3.567 -1.333 1.00 97.75 72 TYR A CA 1
ATOM 555 C C . TYR A 1 72 ? -9.904 -2.746 -0.767 1.00 97.75 72 TYR A C 1
ATOM 557 O O . TYR A 1 72 ? -11.065 -3.136 -0.897 1.00 97.75 72 TYR A O 1
ATOM 565 N N . PHE A 1 73 ? -9.601 -1.614 -0.132 1.00 96.94 73 PHE A N 1
ATOM 566 C CA . PHE A 1 73 ? -10.615 -0.719 0.422 1.00 96.94 73 PHE A CA 1
ATOM 567 C C . PHE A 1 73 ? -11.289 0.061 -0.707 1.00 96.94 73 PHE A C 1
ATOM 569 O O . PHE A 1 73 ? -10.657 0.876 -1.384 1.00 96.94 73 PHE A O 1
ATOM 576 N N . GLN A 1 74 ? -12.575 -0.216 -0.910 1.00 92.94 74 GLN A N 1
ATOM 577 C CA . GLN A 1 74 ? -13.426 0.428 -1.911 1.00 92.94 74 GLN A CA 1
ATOM 578 C C . GLN A 1 74 ? -14.337 1.480 -1.258 1.00 92.94 74 GLN A C 1
ATOM 580 O O . GLN A 1 74 ? -14.174 1.803 -0.086 1.00 92.94 74 GLN A O 1
ATOM 585 N N . LEU A 1 75 ? -15.253 2.050 -2.046 1.00 80.62 75 LEU A N 1
ATOM 586 C CA . LEU A 1 75 ? -16.245 3.043 -1.616 1.00 80.62 75 LEU A CA 1
ATOM 587 C C . LEU A 1 75 ? -17.163 2.578 -0.483 1.00 80.62 75 LEU A C 1
ATOM 589 O O . LEU A 1 75 ? -17.665 1.437 -0.579 1.00 80.62 75 LEU A O 1
#

Secondary structure (DSSP, 8-state):
-------S-TTSSSSSHHHHHHHHHHHHHHHHHTTT-EE-TT--EEE-TTT-SSHHHHTTS---SEE-S-EEE--